Protein AF-C6BIP0-F1 (afdb_monomer)

Foldseek 3Di:
DDPPPDDPPPPVVVLVVQLVVQLVVQLVVVCVVCVPDDPVRSVVSSVVSCVVSVD

Radius of gyration: 17.8 Å; Cα contacts (8 Å, |Δi|>4): 20; chains: 1; bounding box: 32×15×60 Å

Nearest PDB structures (foldseek):
  6t15-assembly1_m  TM=5.949E-01  e=8.622E+00  Saccharomyces cerevisiae S288C

Secondary structure (DSSP, 8-state):
---------SHHHHHHHHHHHHHHHHHHHHHHH-TT--HHHHHHHHHHHHHHHT-

Mean predicted aligned error: 9.31 Å

pLDDT: mean 80.3, std 16.47, range [42.22, 95.12]

Organism: Ralstonia pickettii (strain 12D) (NCBI:txid428406)

Sequence (55 aa):
MTTRTLRPRARAHKDSYSRTLRYEALKRAWIDSNPNASPAEYDQAMLRFARLAGV

Solvent-accessible surface area (backbone atoms only — not comparable to full-atom values): 3353 Å² total; per-residue (Å²): 139,82,84,78,78,81,72,89,71,71,62,65,61,57,53,54,54,54,25,53,52,47,32,52,53,54,50,50,58,47,46,74,72,40,84,81,61,48,72,68,55,48,51,54,49,52,56,52,36,31,65,75,31,72,101

Structure (mmCIF, N/CA/C/O backbone):
data_AF-C6BIP0-F1
#
_entry.id   AF-C6BIP0-F1
#
loop_
_atom_site.group_PDB
_atom_site.id
_atom_site.type_symbol
_atom_site.label_atom_id
_atom_site.label_alt_id
_atom_site.label_comp_id
_atom_site.label_asym_id
_atom_site.label_entity_id
_atom_site.label_seq_id
_atom_site.pdbx_PDB_ins_code
_atom_site.Cartn_x
_atom_site.Cartn_y
_atom_site.Cartn_z
_atom_site.occupancy
_atom_site.B_iso_or_equiv
_atom_site.auth_seq_id
_atom_site.auth_comp_id
_atom_site.auth_asym_id
_atom_site.auth_atom_id
_atom_site.pdbx_PDB_model_num
ATOM 1 N N . MET A 1 1 ? -21.719 0.336 47.716 1.00 42.22 1 MET A N 1
ATOM 2 C CA . MET A 1 1 ? -22.119 -0.166 46.384 1.00 42.22 1 MET A CA 1
ATOM 3 C C . MET A 1 1 ? -21.367 0.645 45.342 1.00 42.22 1 MET A C 1
ATOM 5 O O . MET A 1 1 ? -21.754 1.772 45.075 1.00 42.22 1 MET A O 1
ATOM 9 N N . THR A 1 2 ? -20.241 0.141 44.838 1.00 48.94 2 THR A N 1
ATOM 10 C CA . THR A 1 2 ? -19.359 0.910 43.945 1.00 48.94 2 THR A CA 1
ATOM 11 C C . THR A 1 2 ? -19.463 0.318 42.547 1.00 48.94 2 THR A C 1
ATOM 13 O O . THR A 1 2 ? -18.923 -0.752 42.270 1.00 48.94 2 THR A O 1
ATOM 16 N N . THR A 1 3 ? -20.212 0.975 41.666 1.00 54.41 3 THR A N 1
ATOM 17 C CA . THR A 1 3 ? -20.329 0.598 40.255 1.00 54.41 3 THR A CA 1
ATOM 18 C C . THR A 1 3 ? -18.997 0.844 39.553 1.00 54.41 3 THR A C 1
AT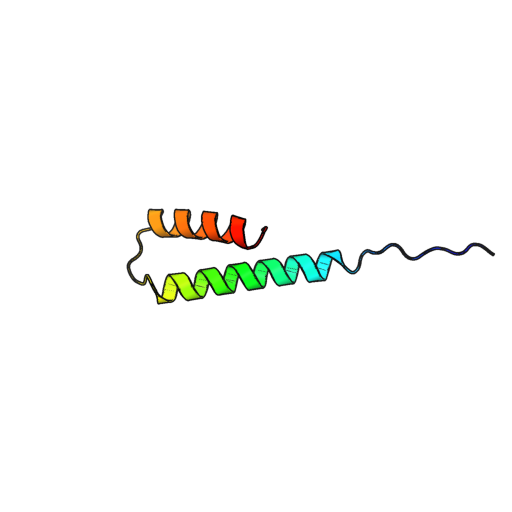OM 20 O O . THR A 1 3 ? -18.671 1.966 39.175 1.00 54.41 3 THR A O 1
ATOM 23 N N . ARG A 1 4 ? -18.204 -0.222 39.388 1.00 56.22 4 ARG A N 1
ATOM 24 C CA . ARG A 1 4 ? -17.003 -0.237 38.548 1.00 56.22 4 ARG A CA 1
ATOM 25 C C . ARG A 1 4 ? -17.440 -0.285 37.086 1.00 56.22 4 ARG A C 1
ATOM 27 O O . ARG A 1 4 ? -17.625 -1.360 36.522 1.00 56.22 4 ARG A O 1
ATOM 34 N N . THR A 1 5 ? -17.634 0.882 36.485 1.00 63.03 5 THR A N 1
ATOM 35 C CA . THR A 1 5 ? -17.948 1.037 35.062 1.00 63.03 5 THR A CA 1
ATOM 36 C C . THR A 1 5 ? -16.822 0.414 34.233 1.00 63.03 5 THR A C 1
ATOM 38 O O . THR A 1 5 ? -15.678 0.875 34.248 1.00 63.03 5 THR A O 1
ATOM 41 N N . LEU A 1 6 ? -17.126 -0.691 33.551 1.00 60.62 6 LEU A N 1
ATOM 42 C CA . LEU A 1 6 ? -16.199 -1.395 32.672 1.00 60.62 6 LEU A CA 1
ATOM 43 C C . LEU A 1 6 ? -15.820 -0.500 31.484 1.00 60.62 6 LEU A C 1
ATOM 45 O O . LEU A 1 6 ? -16.616 -0.191 30.604 1.00 60.62 6 LEU A O 1
ATOM 49 N N . ARG A 1 7 ? -14.555 -0.089 31.507 1.00 56.09 7 ARG A N 1
ATOM 50 C CA . ARG A 1 7 ? -13.807 0.659 30.493 1.00 56.09 7 ARG A CA 1
ATOM 51 C C . ARG A 1 7 ? -13.993 0.055 29.084 1.00 56.09 7 ARG A C 1
ATOM 53 O O . ARG A 1 7 ? -13.808 -1.154 28.928 1.00 56.09 7 ARG A O 1
ATOM 60 N N . PRO A 1 8 ? -14.238 0.852 28.028 1.00 54.91 8 PRO A N 1
ATOM 61 C CA . PRO A 1 8 ? -14.377 0.338 26.667 1.00 54.91 8 PRO A CA 1
ATOM 62 C C . PRO A 1 8 ? -12.996 -0.013 26.083 1.00 54.91 8 PRO A C 1
ATOM 64 O O . PRO A 1 8 ? -12.409 0.766 25.343 1.00 54.91 8 PRO A O 1
ATOM 67 N N . ARG A 1 9 ? -12.433 -1.183 26.420 1.00 53.56 9 ARG A N 1
ATOM 68 C CA . ARG A 1 9 ? -11.191 -1.690 25.785 1.00 53.56 9 ARG A CA 1
ATOM 69 C C . ARG A 1 9 ? -11.438 -2.605 24.580 1.00 53.56 9 ARG A C 1
ATOM 71 O O . ARG A 1 9 ? -10.490 -2.930 23.879 1.00 53.56 9 ARG A O 1
ATOM 78 N N . ALA A 1 10 ? -12.685 -2.996 24.312 1.00 53.69 10 ALA A N 1
ATOM 79 C CA . ALA A 1 10 ? -12.999 -3.983 23.275 1.00 53.69 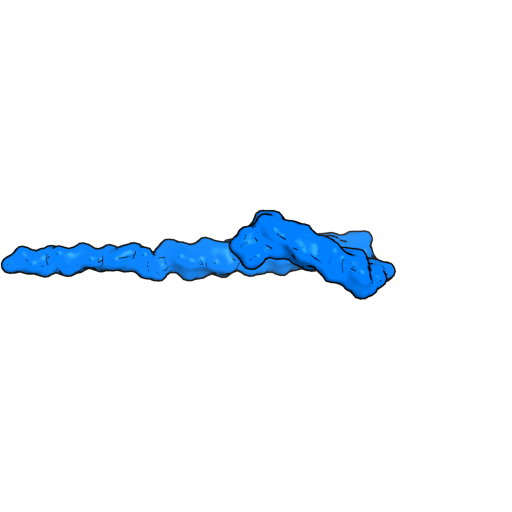10 ALA A CA 1
ATOM 80 C C . ALA A 1 10 ? -13.234 -3.399 21.864 1.00 53.69 10 ALA A C 1
ATOM 82 O O . ALA A 1 10 ? -13.152 -4.139 20.889 1.00 53.69 10 ALA A O 1
ATOM 83 N N . ARG A 1 11 ? -13.509 -2.091 21.719 1.00 51.62 11 ARG A N 1
ATOM 84 C CA . ARG A 1 11 ? -13.754 -1.472 20.395 1.00 51.62 11 ARG A CA 1
ATOM 85 C C . ARG A 1 11 ? -12.480 -1.314 19.560 1.00 51.62 11 ARG A C 1
ATOM 87 O O . ARG A 1 11 ? -12.479 -1.686 18.395 1.00 51.62 11 ARG A O 1
ATOM 94 N N . ALA A 1 12 ? -11.381 -0.896 20.188 1.00 54.44 12 ALA A N 1
ATOM 95 C CA . ALA A 1 12 ? -10.130 -0.592 19.489 1.00 54.44 12 ALA A CA 1
ATOM 96 C C . ALA A 1 12 ? -9.532 -1.790 18.722 1.00 54.44 12 ALA A C 1
ATOM 98 O O . ALA A 1 12 ? -8.887 -1.603 17.696 1.00 54.44 12 ALA A O 1
ATOM 99 N N . HIS A 1 13 ? -9.763 -3.024 19.185 1.00 55.12 13 HIS A N 1
ATOM 100 C CA . HIS A 1 13 ? -9.194 -4.217 18.549 1.00 55.12 13 HIS A CA 1
ATOM 101 C C . HIS A 1 13 ? -9.911 -4.604 17.245 1.00 55.12 13 HIS A C 1
ATOM 103 O O . HIS A 1 13 ? -9.283 -5.132 16.327 1.00 55.12 13 HIS A O 1
ATOM 109 N N . LYS A 1 14 ? -11.222 -4.331 17.141 1.00 60.25 14 LYS A N 1
ATOM 110 C CA . LYS A 1 14 ? -11.977 -4.556 15.897 1.00 60.25 14 LYS A CA 1
ATOM 111 C C . LYS A 1 14 ? -11.572 -3.554 14.821 1.00 60.25 14 LYS A C 1
ATOM 113 O O . LYS A 1 14 ? -11.442 -3.929 13.658 1.00 60.25 14 LYS A O 1
ATOM 118 N N . ASP A 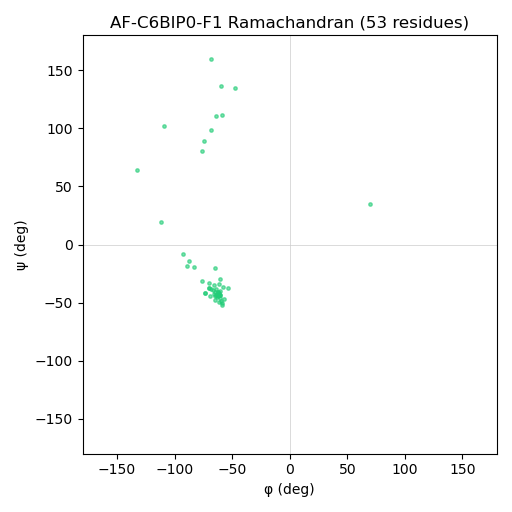1 15 ? -11.313 -2.315 15.232 1.00 64.31 15 ASP A N 1
ATOM 119 C CA . ASP A 1 15 ? -10.932 -1.248 14.314 1.00 64.31 15 ASP A CA 1
ATOM 120 C C . ASP A 1 15 ? -9.576 -1.552 13.665 1.00 64.31 15 ASP A C 1
ATOM 122 O O . ASP A 1 15 ? -9.482 -1.529 12.440 1.00 64.31 15 ASP A O 1
ATOM 126 N N . SER A 1 16 ? -8.560 -1.948 14.440 1.00 65.44 16 SER A N 1
ATOM 127 C CA . SER A 1 16 ? -7.240 -2.303 13.892 1.00 65.44 16 SER A CA 1
ATOM 128 C C . SER A 1 16 ? -7.295 -3.481 12.915 1.00 65.44 16 SER A C 1
ATOM 130 O O . SER A 1 16 ? -6.713 -3.407 11.837 1.00 65.44 16 SER A O 1
ATOM 132 N N . TYR A 1 17 ? -8.052 -4.535 13.240 1.00 74.44 17 TYR A N 1
ATOM 133 C CA . TYR A 1 17 ? -8.207 -5.694 12.355 1.00 74.44 17 TYR A CA 1
ATOM 134 C C . TYR A 1 17 ? -8.864 -5.315 11.018 1.00 74.44 17 TYR A C 1
ATOM 136 O O . TYR A 1 17 ? -8.425 -5.751 9.955 1.00 74.44 17 TYR A O 1
ATOM 144 N N . SER A 1 18 ? -9.877 -4.443 11.056 1.00 78.81 18 SER A N 1
ATOM 145 C CA . SER A 1 18 ? -10.565 -3.976 9.848 1.00 78.81 18 SER A CA 1
ATOM 146 C C . SER A 1 18 ? -9.667 -3.134 8.930 1.00 78.81 18 SER A C 1
ATOM 148 O O . SER A 1 18 ? -9.759 -3.246 7.706 1.00 78.81 18 SER A O 1
ATOM 150 N N . ARG A 1 19 ? -8.749 -2.340 9.502 1.00 83.56 19 ARG A N 1
ATOM 151 C CA . ARG A 1 19 ? -7.776 -1.545 8.738 1.00 83.56 19 ARG A CA 1
ATOM 152 C C . ARG A 1 19 ? -6.734 -2.423 8.056 1.00 83.56 19 ARG A C 1
ATOM 154 O O . ARG A 1 19 ? -6.492 -2.244 6.865 1.00 83.56 19 ARG A O 1
ATOM 161 N N . THR A 1 20 ? -6.195 -3.419 8.760 1.00 86.62 20 THR A N 1
ATOM 162 C CA . THR A 1 20 ? -5.256 -4.386 8.169 1.00 86.62 20 THR A CA 1
ATOM 163 C C . THR A 1 20 ? -5.902 -5.166 7.025 1.00 86.62 20 THR A C 1
ATOM 165 O O . THR A 1 20 ? -5.304 -5.301 5.963 1.00 86.62 20 THR A O 1
ATOM 168 N N . LEU A 1 21 ? -7.151 -5.617 7.187 1.00 88.62 21 LEU A N 1
ATOM 169 C CA . LEU A 1 21 ? -7.878 -6.301 6.111 1.00 88.62 21 LEU A CA 1
ATOM 170 C C . LEU A 1 21 ? -8.071 -5.412 4.879 1.00 88.62 21 LEU A C 1
ATOM 172 O O . LEU A 1 21 ? -7.896 -5.871 3.752 1.00 88.62 21 LEU A O 1
ATOM 176 N N . ARG A 1 22 ? -8.404 -4.132 5.084 1.00 89.19 22 ARG A N 1
ATOM 177 C CA . ARG A 1 22 ? -8.540 -3.167 3.989 1.00 89.19 22 ARG A CA 1
ATOM 178 C C . ARG A 1 22 ? -7.208 -2.926 3.277 1.00 89.19 22 ARG A C 1
ATOM 180 O O . ARG A 1 22 ? -7.194 -2.855 2.052 1.00 89.19 22 ARG A O 1
ATOM 187 N N . TYR A 1 23 ? -6.108 -2.828 4.023 1.00 90.31 23 TYR A N 1
ATOM 188 C CA . TYR A 1 23 ? -4.762 -2.697 3.465 1.00 90.31 23 TYR A CA 1
ATOM 189 C C . TYR A 1 23 ? -4.378 -3.911 2.608 1.00 90.31 23 TYR A C 1
ATOM 191 O O . TYR A 1 23 ? -3.988 -3.747 1.454 1.00 90.31 23 TYR A O 1
ATOM 199 N N . GLU A 1 24 ? -4.565 -5.126 3.127 1.00 91.25 24 GLU A N 1
ATOM 200 C CA . GLU A 1 24 ? -4.251 -6.365 2.404 1.00 91.25 24 GLU A CA 1
ATOM 201 C C . GLU A 1 24 ? -5.116 -6.545 1.148 1.00 91.25 24 GLU A C 1
ATOM 203 O O . GLU A 1 24 ? -4.613 -6.969 0.108 1.00 91.25 24 GLU A O 1
ATOM 208 N N . ALA A 1 25 ? -6.399 -6.171 1.203 1.00 93.19 25 ALA 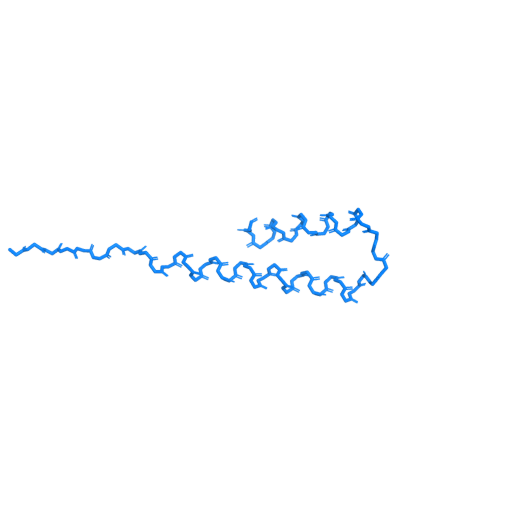A N 1
ATOM 209 C CA . ALA A 1 25 ? -7.281 -6.211 0.037 1.00 93.19 25 ALA A CA 1
ATOM 210 C C . ALA A 1 25 ? -6.813 -5.256 -1.076 1.00 93.19 25 ALA A C 1
ATOM 212 O O . ALA A 1 25 ? -6.757 -5.650 -2.241 1.00 93.19 25 ALA A O 1
ATOM 213 N N . LEU A 1 26 ? -6.437 -4.020 -0.720 1.00 92.19 26 LEU A N 1
ATOM 214 C CA . LEU A 1 26 ? -5.899 -3.038 -1.670 1.00 92.19 26 LEU A CA 1
ATOM 215 C C . LEU A 1 26 ? -4.565 -3.500 -2.266 1.00 92.19 26 LEU A C 1
ATOM 217 O O . LEU A 1 26 ? -4.367 -3.410 -3.477 1.00 92.19 26 LEU A O 1
ATOM 221 N N . LYS A 1 27 ? -3.678 -4.039 -1.424 1.00 92.38 27 LYS A N 1
ATOM 222 C CA . LYS A 1 27 ? -2.386 -4.585 -1.839 1.00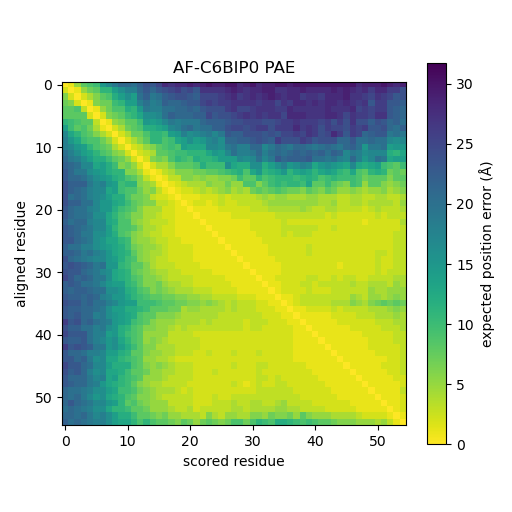 92.38 27 LYS A CA 1
ATOM 223 C C . LYS A 1 27 ? -2.552 -5.720 -2.847 1.00 92.38 27 LYS A C 1
ATOM 225 O O . LYS A 1 27 ? -1.926 -5.672 -3.901 1.00 92.38 27 LYS A O 1
ATOM 230 N N . ARG A 1 28 ? -3.406 -6.709 -2.558 1.00 93.19 28 ARG A N 1
ATOM 231 C CA . ARG A 1 28 ? -3.668 -7.837 -3.469 1.00 93.19 28 ARG A CA 1
ATOM 232 C C . ARG A 1 28 ? -4.202 -7.371 -4.818 1.00 93.19 28 ARG A C 1
ATOM 234 O O . ARG A 1 28 ? -3.602 -7.688 -5.836 1.00 93.19 28 ARG A O 1
ATOM 241 N N . ALA A 1 29 ? -5.250 -6.546 -4.815 1.00 93.88 29 ALA A N 1
ATOM 242 C CA . ALA A 1 29 ? -5.846 -6.036 -6.049 1.00 93.88 29 ALA A CA 1
ATOM 243 C C . ALA A 1 29 ? -4.834 -5.266 -6.915 1.00 93.88 29 ALA A C 1
ATOM 245 O O . ALA A 1 29 ? -4.865 -5.347 -8.144 1.00 93.88 29 ALA A O 1
ATOM 246 N N . TRP A 1 30 ? -3.922 -4.527 -6.279 1.00 94.44 30 TRP A N 1
ATOM 247 C CA . TRP A 1 30 ? -2.886 -3.792 -6.991 1.00 94.44 30 TRP A CA 1
ATOM 248 C C . TRP A 1 30 ? -1.791 -4.700 -7.550 1.00 94.44 30 TRP A C 1
ATOM 250 O O . TRP A 1 30 ? -1.400 -4.491 -8.692 1.00 94.44 30 TRP A O 1
ATOM 260 N N . ILE A 1 31 ? -1.334 -5.710 -6.799 1.00 92.81 31 ILE A N 1
ATOM 261 C CA . ILE A 1 31 ? -0.352 -6.696 -7.285 1.00 92.81 31 I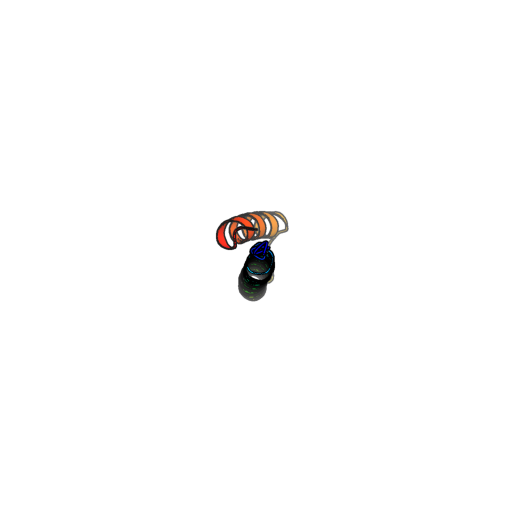LE A CA 1
ATOM 262 C C . ILE A 1 31 ? -0.916 -7.453 -8.491 1.00 92.81 31 ILE A C 1
ATOM 264 O O . ILE A 1 31 ? -0.242 -7.551 -9.512 1.00 92.81 31 ILE A O 1
ATOM 268 N N . ASP A 1 32 ? -2.170 -7.906 -8.405 1.00 93.56 32 ASP A N 1
ATOM 269 C CA . ASP A 1 32 ? -2.839 -8.622 -9.497 1.00 93.56 32 ASP A CA 1
ATOM 270 C C . ASP A 1 32 ? -2.967 -7.745 -10.756 1.00 93.56 32 ASP A C 1
ATOM 272 O O . ASP A 1 32 ? -2.855 -8.231 -11.879 1.00 93.56 32 ASP A O 1
ATOM 276 N N . SER A 1 33 ? -3.157 -6.433 -10.574 1.00 93.19 33 SER A N 1
ATOM 277 C CA . SER A 1 33 ? -3.251 -5.468 -11.677 1.00 93.19 33 SER A CA 1
ATOM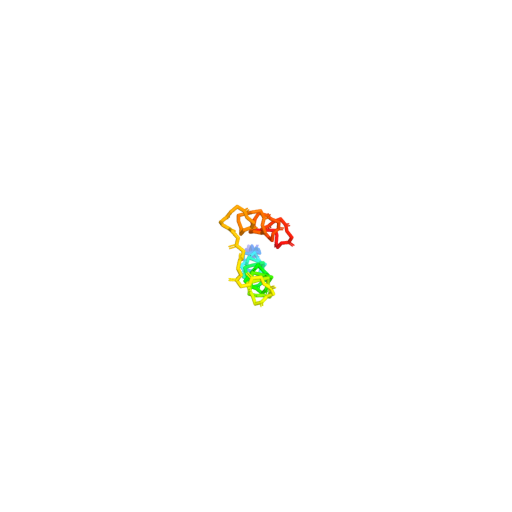 278 C C . SER A 1 33 ? -1.889 -4.997 -12.207 1.00 93.19 33 SER A C 1
ATOM 280 O O . SER A 1 33 ? -1.825 -4.464 -13.312 1.00 93.19 33 SER A O 1
ATOM 282 N N . ASN A 1 34 ? -0.806 -5.154 -11.437 1.00 92.75 34 ASN A N 1
ATOM 283 C CA . ASN A 1 34 ? 0.528 -4.632 -11.757 1.00 92.75 34 ASN A CA 1
ATOM 284 C C . ASN A 1 34 ? 1.615 -5.709 -11.554 1.00 92.75 34 ASN A C 1
ATOM 286 O O . ASN A 1 34 ? 2.502 -5.540 -10.713 1.00 92.75 34 ASN A O 1
ATOM 290 N N . PRO A 1 35 ? 1.598 -6.806 -12.334 1.00 90.69 35 PRO A N 1
ATOM 291 C CA . PRO A 1 35 ? 2.524 -7.930 -12.154 1.00 90.69 35 PRO A CA 1
ATOM 292 C C . PRO A 1 35 ? 3.999 -7.576 -12.410 1.00 90.69 35 PRO A C 1
ATOM 294 O O . PRO A 1 35 ? 4.884 -8.275 -11.929 1.00 90.69 35 PRO A O 1
ATOM 297 N N . ASN A 1 36 ? 4.264 -6.491 -13.144 1.00 93.19 36 ASN A N 1
ATOM 298 C CA . ASN A 1 36 ? 5.609 -6.035 -13.513 1.00 93.19 36 ASN A CA 1
ATOM 299 C C . ASN A 1 36 ? 6.006 -4.720 -12.826 1.00 93.19 36 ASN A C 1
ATOM 301 O O . ASN A 1 36 ? 6.888 -4.020 -13.321 1.00 93.19 36 ASN A O 1
ATOM 305 N N . ALA A 1 37 ? 5.335 -4.346 -11.735 1.00 91.88 37 ALA A N 1
ATOM 306 C CA . ALA A 1 37 ? 5.669 -3.114 -11.036 1.00 91.88 37 ALA A CA 1
ATOM 307 C C . ALA A 1 37 ? 7.121 -3.123 -10.542 1.00 91.88 37 ALA A C 1
ATOM 309 O O . ALA A 1 37 ? 7.605 -4.102 -9.968 1.00 91.88 37 ALA A O 1
ATOM 310 N N . SER A 1 38 ? 7.802 -1.998 -10.726 1.00 94.81 38 SER A N 1
ATOM 311 C CA . SER A 1 38 ? 9.121 -1.774 -10.150 1.00 94.81 38 SER A CA 1
ATOM 312 C C . SER A 1 38 ? 9.043 -1.648 -8.619 1.00 94.81 38 SER A C 1
ATOM 314 O O . SER A 1 38 ? 7.992 -1.294 -8.071 1.00 94.81 38 SER A O 1
ATOM 316 N N . PRO A 1 39 ? 10.161 -1.861 -7.898 1.00 92.69 39 PRO A N 1
ATOM 317 C CA . PRO A 1 39 ? 10.200 -1.658 -6.449 1.00 92.69 39 PRO A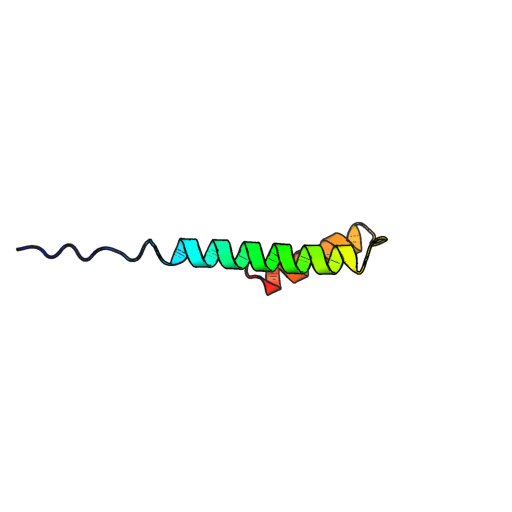 CA 1
ATOM 318 C C . PRO A 1 39 ? 9.727 -0.260 -6.018 1.00 92.69 39 PRO A C 1
ATOM 320 O O . PRO A 1 39 ? 8.997 -0.129 -5.041 1.00 92.69 39 PRO A O 1
ATOM 323 N N . ALA A 1 40 ? 10.063 0.780 -6.788 1.00 94.12 40 ALA A N 1
ATOM 324 C CA . ALA A 1 40 ? 9.649 2.150 -6.490 1.00 94.12 40 ALA A CA 1
ATOM 325 C C . ALA A 1 40 ? 8.128 2.354 -6.624 1.00 94.12 40 ALA A C 1
ATOM 327 O O . ALA A 1 40 ? 7.519 3.043 -5.805 1.00 94.12 40 ALA A O 1
ATOM 328 N N . GLU A 1 41 ? 7.499 1.747 -7.633 1.00 92.19 41 GLU A N 1
ATOM 329 C CA . GLU A 1 41 ? 6.043 1.791 -7.812 1.00 92.19 41 GLU A CA 1
ATOM 330 C C . GLU A 1 41 ? 5.321 1.012 -6.713 1.00 92.19 41 GLU A C 1
ATOM 332 O O . GLU A 1 41 ? 4.297 1.471 -6.203 1.00 92.19 41 GLU A O 1
ATOM 337 N N . TYR A 1 42 ? 5.885 -0.128 -6.304 1.00 92.38 42 TYR A N 1
ATOM 338 C CA . TYR A 1 42 ? 5.390 -0.898 -5.169 1.00 92.38 42 TYR A CA 1
ATOM 339 C C . TYR A 1 42 ? 5.426 -0.065 -3.883 1.00 92.38 42 TYR A C 1
ATOM 341 O O . TYR A 1 42 ? 4.405 0.047 -3.203 1.00 92.38 42 TYR A O 1
ATOM 349 N N . ASP A 1 43 ? 6.547 0.592 -3.581 1.00 93.94 43 ASP A N 1
ATOM 350 C CA . ASP A 1 43 ? 6.686 1.423 -2.380 1.00 93.94 43 ASP A CA 1
ATOM 351 C C . ASP A 1 43 ? 5.703 2.601 -2.379 1.00 93.94 43 ASP A C 1
ATOM 353 O O . ASP A 1 43 ? 5.022 2.857 -1.380 1.00 93.94 43 ASP A O 1
ATOM 357 N N . GLN A 1 44 ? 5.552 3.290 -3.515 1.00 95.12 44 GLN A N 1
ATOM 358 C CA . GLN A 1 44 ? 4.567 4.366 -3.652 1.00 95.12 44 GLN A CA 1
ATOM 359 C C . GLN A 1 44 ? 3.129 3.862 -3.464 1.00 95.12 44 GLN A C 1
ATOM 361 O O . GLN A 1 44 ? 2.324 4.521 -2.793 1.00 95.12 44 GLN A O 1
ATOM 366 N N . ALA A 1 45 ? 2.798 2.690 -4.012 1.00 93.56 45 ALA A N 1
ATOM 367 C CA . ALA A 1 45 ? 1.490 2.071 -3.842 1.00 93.56 45 ALA A CA 1
ATOM 368 C C . ALA A 1 45 ? 1.233 1.676 -2.379 1.00 93.56 45 ALA A C 1
ATOM 370 O O . ALA A 1 45 ? 0.172 1.998 -1.841 1.00 93.56 45 ALA A O 1
ATOM 371 N N . MET A 1 46 ? 2.211 1.070 -1.698 1.00 92.94 46 MET A N 1
ATOM 372 C CA . MET A 1 46 ? 2.088 0.683 -0.288 1.00 92.94 46 MET A CA 1
ATOM 373 C C . MET A 1 46 ? 1.886 1.900 0.622 1.00 92.94 46 MET A C 1
ATOM 375 O O . MET A 1 46 ? 0.986 1.893 1.464 1.00 92.94 46 MET A O 1
ATOM 379 N N . LEU A 1 47 ? 2.635 2.988 0.406 1.00 93.38 47 LEU A N 1
ATOM 380 C CA . LEU A 1 47 ? 2.448 4.249 1.138 1.00 93.38 47 LEU A CA 1
ATOM 381 C C . LEU A 1 47 ? 1.046 4.836 0.923 1.00 93.38 47 LEU A C 1
ATOM 383 O 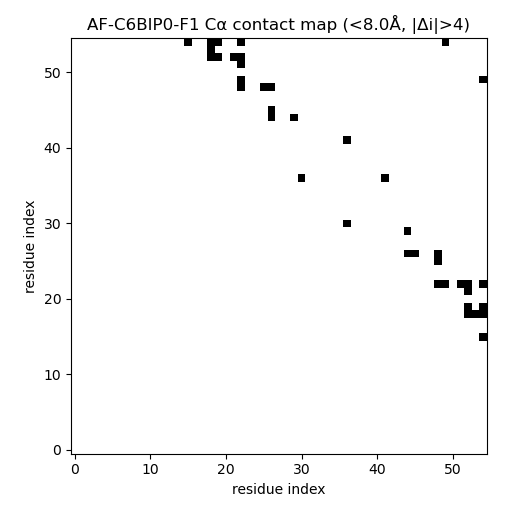O . LEU A 1 47 ? 0.418 5.341 1.860 1.00 93.38 47 LEU A O 1
ATOM 387 N N . ARG A 1 48 ? 0.526 4.757 -0.307 1.00 93.06 48 ARG A N 1
ATOM 388 C CA . ARG A 1 48 ? -0.836 5.198 -0.625 1.00 93.06 48 ARG A CA 1
ATOM 389 C C . ARG A 1 48 ? -1.883 4.330 0.077 1.00 93.06 48 ARG A C 1
ATOM 391 O O . ARG A 1 48 ? -2.849 4.873 0.612 1.00 93.06 48 ARG A O 1
ATOM 398 N N . PHE A 1 49 ? -1.707 3.011 0.110 1.00 92.56 49 PHE A N 1
ATOM 399 C CA . PHE A 1 49 ? -2.653 2.099 0.757 1.00 92.56 49 PHE A CA 1
ATOM 400 C C . PHE A 1 49 ? -2.641 2.214 2.275 1.00 92.56 49 PHE A C 1
ATOM 402 O O . PHE A 1 49 ? -3.717 2.200 2.867 1.00 92.56 49 PHE A O 1
ATOM 409 N N . ALA A 1 50 ? -1.476 2.413 2.898 1.00 89.50 50 ALA A N 1
ATOM 410 C CA . ALA A 1 50 ? -1.375 2.674 4.334 1.00 89.50 50 ALA A CA 1
ATOM 411 C C . ALA A 1 50 ? -2.206 3.909 4.727 1.00 89.50 50 ALA A C 1
ATOM 413 O O . ALA A 1 50 ? -3.061 3.836 5.611 1.00 89.50 50 ALA A O 1
ATOM 414 N N . ARG A 1 51 ? -2.081 5.005 3.961 1.00 89.94 51 ARG A N 1
ATOM 415 C CA . ARG A 1 51 ? -2.903 6.216 4.147 1.00 89.94 51 ARG A CA 1
ATOM 416 C C . ARG A 1 51 ? -4.400 5.962 3.960 1.00 89.94 51 ARG A C 1
ATOM 418 O O . ARG A 1 51 ? -5.199 6.461 4.744 1.00 89.94 51 ARG A O 1
ATOM 425 N N . LEU A 1 52 ? -4.793 5.196 2.938 1.00 87.50 52 LEU A N 1
ATOM 426 C CA . LEU A 1 52 ? -6.206 4.891 2.661 1.00 87.50 52 LEU A CA 1
ATOM 427 C C . LEU A 1 52 ? -6.836 3.947 3.694 1.00 87.50 52 LEU A C 1
ATOM 429 O O . LEU A 1 52 ? -8.036 4.037 3.963 1.00 87.50 52 LEU A O 1
ATOM 433 N N . ALA A 1 53 ? -6.049 3.028 4.247 1.00 85.50 53 ALA A N 1
ATOM 434 C CA . ALA A 1 53 ? -6.486 2.079 5.260 1.00 85.50 53 ALA A CA 1
ATOM 435 C C . ALA A 1 53 ? -6.363 2.635 6.692 1.00 85.50 53 ALA A C 1
ATOM 437 O O . ALA A 1 53 ? -6.982 2.086 7.601 1.00 85.50 53 ALA A O 1
ATOM 438 N N . GLY A 1 54 ? -5.639 3.741 6.895 1.00 83.75 54 GLY A N 1
ATOM 439 C CA . GLY A 1 54 ? -5.443 4.368 8.206 1.00 83.75 54 GLY A CA 1
ATOM 440 C C . GLY A 1 54 ? -4.568 3.530 9.144 1.00 83.75 54 GLY A C 1
ATOM 441 O O . GLY A 1 54 ? -4.855 3.463 10.348 1.00 83.75 54 GLY A O 1
ATOM 442 N N . VAL A 1 55 ? -3.574 2.846 8.563 1.00 74.50 55 VAL A N 1
ATOM 443 C CA . VAL A 1 55 ? -2.561 2.029 9.254 1.00 74.50 55 VAL A CA 1
ATOM 444 C C . VAL A 1 55 ? -1.274 2.824 9.401 1.00 74.50 55 VAL A C 1
ATOM 446 O O . VAL A 1 55 ? -0.921 3.536 8.434 1.00 74.50 55 VAL A O 1
#